Protein AF-A0A081DB02-F1 (afdb_monomer)

Organism: Nonlabens ulvanivorans (NCBI:txid906888)

Radius of gyration: 16.93 Å; Cα contacts (8 Å, |Δi|>4): 65; chains: 1; bounding box: 47×33×43 Å

pLDDT: mean 90.1, std 14.41, range [34.59, 98.44]

Nearest PDB structures (foldseek):
  8ihn-assembly1_N  TM=4.474E-01  e=1.318E+00  Saccharomyces cerevisiae
  8kc7-assembly1_F  TM=4.302E-01  e=1.697E+00  Saccharomyces cerevisiae S288C
  8hy0-assembly1_O  TM=4.376E-01  e=2.185E+00  Saccharomyces cerevisiae
  8iht-assembly1_N  TM=4.474E-01  e=4.111E+00  Saccharomyces cerevisiae
  8jho-assembly1_O  TM=4.383E-01  e=8.242E+00  Saccharomyces cerevisiae

Mean predicted aligned error: 5.92 Å

Structure (mmCIF, N/CA/C/O backbone):
data_AF-A0A081DB02-F1
#
_entry.id   AF-A0A081DB02-F1
#
loop_
_atom_site.group_PDB
_atom_site.id
_atom_site.type_symbol
_atom_site.label_atom_id
_atom_site.label_alt_id
_atom_site.label_comp_id
_atom_site.label_asym_id
_atom_site.label_entity_id
_atom_site.label_seq_id
_atom_site.pdbx_PDB_ins_code
_atom_site.Cartn_x
_atom_site.Cartn_y
_atom_site.Cartn_z
_atom_site.occupancy
_atom_site.B_iso_or_equiv
_atom_site.auth_seq_id
_atom_site.auth_comp_id
_atom_site.auth_asym_id
_atom_site.auth_atom_id
_atom_site.pdbx_PDB_model_num
ATOM 1 N N . MET A 1 1 ? -7.031 22.489 1.019 1.00 84.62 1 MET A N 1
ATOM 2 C CA . MET A 1 1 ? -6.992 21.085 0.562 1.00 84.62 1 MET A CA 1
ATOM 3 C C . MET A 1 1 ? -8.233 20.387 1.102 1.00 84.62 1 MET A C 1
ATOM 5 O O . MET A 1 1 ? -8.539 20.627 2.266 1.00 84.62 1 MET A O 1
ATOM 9 N N . PRO A 1 2 ? -8.983 19.627 0.286 1.00 94.12 2 PRO A N 1
ATOM 10 C CA . PRO A 1 2 ? -10.111 18.824 0.766 1.00 94.12 2 PRO A CA 1
ATOM 11 C C . PRO A 1 2 ? -9.668 17.769 1.791 1.00 94.12 2 PRO A C 1
ATOM 13 O O . PRO A 1 2 ? -8.497 17.397 1.826 1.00 94.12 2 PRO A O 1
ATOM 16 N N . SER A 1 3 ? -10.598 17.293 2.620 1.00 94.69 3 SER A N 1
ATOM 17 C CA . SER A 1 3 ? -10.349 16.194 3.561 1.00 94.69 3 SER A CA 1
ATOM 18 C C . SER A 1 3 ? -10.597 14.847 2.872 1.00 94.69 3 SER A C 1
ATOM 20 O O . SER A 1 3 ? -11.667 14.655 2.301 1.00 94.69 3 SER A O 1
ATOM 22 N N . TYR A 1 4 ? -9.627 13.930 2.944 1.00 94.88 4 TYR A N 1
ATOM 23 C CA . TYR A 1 4 ? -9.647 12.606 2.300 1.00 94.88 4 TYR A CA 1
ATOM 24 C C . TYR A 1 4 ? -9.939 11.487 3.311 1.00 94.88 4 TYR A C 1
ATOM 26 O O . TYR A 1 4 ? -9.148 10.562 3.472 1.00 94.88 4 TYR A O 1
ATOM 34 N N . LYS A 1 5 ? -11.046 11.600 4.057 1.00 93.62 5 LYS A N 1
ATOM 35 C CA . LYS A 1 5 ? -11.353 10.683 5.175 1.00 93.62 5 LYS A CA 1
ATOM 36 C C . LYS A 1 5 ? -11.470 9.218 4.748 1.00 93.62 5 LYS A C 1
ATOM 38 O O . LYS A 1 5 ? -10.985 8.349 5.459 1.00 93.62 5 LYS A O 1
ATOM 43 N N . TRP A 1 6 ? -12.026 8.979 3.561 1.00 94.69 6 TRP A N 1
ATOM 44 C CA . TRP A 1 6 ? -12.253 7.640 3.014 1.00 94.69 6 TRP A CA 1
ATOM 45 C C . TRP A 1 6 ? -10.976 6.801 2.898 1.00 94.69 6 TRP A C 1
ATOM 47 O O . TRP A 1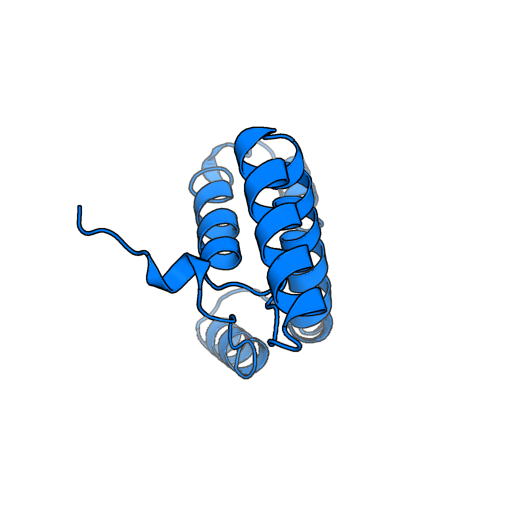 6 ? -11.044 5.589 3.034 1.00 94.69 6 TRP A O 1
ATOM 57 N N . LEU A 1 7 ? -9.799 7.423 2.740 1.00 94.62 7 LEU A N 1
ATOM 58 C CA . LEU A 1 7 ? -8.528 6.690 2.672 1.00 94.62 7 LEU A CA 1
ATOM 59 C C . LEU A 1 7 ? -8.216 5.922 3.969 1.00 94.62 7 LEU A C 1
ATOM 61 O O . LEU A 1 7 ? -7.470 4.949 3.946 1.00 94.62 7 LEU A O 1
ATOM 65 N N . ILE A 1 8 ? -8.751 6.381 5.103 1.00 92.19 8 ILE A N 1
ATOM 66 C CA . ILE A 1 8 ? -8.560 5.762 6.421 1.00 92.19 8 ILE A CA 1
ATOM 67 C C . ILE A 1 8 ? -9.614 4.672 6.667 1.00 92.19 8 ILE A C 1
ATOM 69 O O . ILE A 1 8 ? -9.490 3.910 7.616 1.00 92.19 8 ILE A O 1
ATOM 73 N N . GLU A 1 9 ? -10.657 4.589 5.848 1.00 91.44 9 GLU A N 1
ATOM 74 C CA . GLU A 1 9 ? -11.784 3.670 6.050 1.00 91.44 9 GLU A CA 1
ATOM 75 C C . GLU A 1 9 ? -11.763 2.531 5.026 1.00 91.44 9 GLU A C 1
ATOM 77 O O . GLU A 1 9 ? -12.014 1.384 5.382 1.00 91.44 9 GLU A O 1
ATOM 82 N N . ASN A 1 10 ? -11.419 2.832 3.775 1.00 95.62 10 ASN A N 1
ATOM 83 C CA . ASN A 1 10 ? -11.447 1.878 2.676 1.00 95.62 10 ASN A CA 1
ATOM 84 C C . ASN A 1 10 ? -10.288 0.878 2.733 1.00 95.62 10 ASN A C 1
ATOM 86 O O . ASN A 1 10 ? -9.130 1.250 2.960 1.00 95.62 10 ASN A O 1
ATOM 90 N N . GLU A 1 11 ? -10.598 -0.375 2.407 1.00 96.88 11 GLU A N 1
ATOM 91 C CA . GLU A 1 11 ? -9.611 -1.405 2.100 1.00 96.88 11 GLU A CA 1
ATOM 92 C C . GLU A 1 11 ? -8.935 -1.123 0.751 1.00 96.88 11 GLU A C 1
ATOM 94 O O . GLU A 1 11 ? -9.558 -0.679 -0.216 1.00 96.88 11 GLU A O 1
ATOM 99 N N . HIS A 1 12 ? -7.638 -1.393 0.679 1.00 96.44 12 HIS A N 1
ATOM 100 C CA . HIS A 1 12 ? -6.858 -1.277 -0.535 1.00 96.44 12 HIS A CA 1
ATOM 101 C C . HIS A 1 12 ? -7.035 -2.520 -1.417 1.00 96.44 12 HIS A C 1
ATOM 103 O O . HIS A 1 12 ? -6.421 -3.559 -1.180 1.00 96.44 12 HIS A O 1
ATOM 109 N N . ASP A 1 13 ? -7.775 -2.376 -2.519 1.00 96.38 13 ASP A N 1
ATOM 110 C CA . ASP A 1 13 ? -7.824 -3.396 -3.573 1.00 96.38 13 ASP A CA 1
ATOM 111 C C . ASP A 1 13 ? -6.480 -3.480 -4.327 1.00 96.38 13 ASP A C 1
ATOM 113 O O . ASP A 1 13 ? -6.053 -2.535 -5.003 1.00 96.38 13 ASP A O 1
ATOM 117 N N . ARG A 1 14 ? -5.810 -4.632 -4.200 1.00 94.94 14 ARG A N 1
ATOM 118 C CA . ARG A 1 14 ? -4.504 -4.953 -4.808 1.00 94.94 14 ARG A CA 1
ATOM 119 C C . ARG A 1 14 ? -4.610 -5.939 -5.978 1.00 94.94 14 ARG A C 1
ATOM 121 O O . ARG A 1 14 ? -3.586 -6.382 -6.493 1.00 94.94 14 ARG A O 1
ATOM 128 N N . SER A 1 15 ? -5.824 -6.274 -6.420 1.00 97.12 15 SER A N 1
ATOM 129 C CA . SER A 1 15 ? -6.077 -7.312 -7.433 1.00 97.12 15 SER A CA 1
ATOM 130 C C . SER A 1 15 ? -5.365 -7.078 -8.769 1.00 97.12 15 SER A C 1
ATOM 132 O O . SER A 1 15 ? -5.017 -8.032 -9.452 1.00 97.12 15 SER A O 1
ATOM 134 N N . GLN A 1 16 ? -5.111 -5.817 -9.129 1.00 97.69 16 GLN A N 1
ATOM 135 C CA . GLN A 1 16 ? -4.492 -5.429 -10.404 1.00 97.69 16 GLN A CA 1
ATOM 136 C C . GLN A 1 16 ? -3.025 -4.998 -10.269 1.00 97.69 16 GLN A C 1
ATOM 138 O O . GLN A 1 16 ? -2.481 -4.396 -11.194 1.00 97.69 16 GLN A O 1
ATOM 143 N N . THR A 1 17 ? -2.380 -5.199 -9.116 1.00 97.00 17 THR A N 1
ATOM 144 C CA . THR A 1 17 ? -1.008 -4.707 -8.906 1.00 97.00 17 THR A CA 1
ATOM 145 C C . THR A 1 17 ? -0.033 -5.313 -9.912 1.00 97.00 17 THR A C 1
ATOM 147 O O . THR A 1 17 ? 0.708 -4.574 -10.557 1.00 97.00 17 THR A O 1
ATOM 150 N N . GLN A 1 18 ? -0.057 -6.635 -10.080 1.00 97.75 18 GLN A N 1
ATOM 151 C CA . GLN A 1 18 ? 0.877 -7.340 -10.961 1.00 97.75 18 GLN A CA 1
ATOM 152 C C . GLN A 1 18 ? 0.641 -6.960 -12.429 1.00 97.75 18 GLN A C 1
ATOM 154 O O . GLN A 1 18 ? 1.580 -6.523 -13.090 1.00 97.75 18 GLN A O 1
ATOM 159 N N . ASP A 1 19 ? -0.616 -6.955 -12.888 1.00 98.31 19 ASP A N 1
ATOM 160 C CA . ASP A 1 19 ? -0.995 -6.487 -14.231 1.00 98.31 19 ASP A CA 1
ATOM 161 C C . ASP A 1 19 ? -0.496 -5.058 -14.507 1.00 98.31 19 ASP A C 1
ATOM 163 O O . ASP A 1 19 ? 0.036 -4.749 -15.576 1.00 98.31 19 ASP A O 1
ATOM 167 N N . LYS A 1 20 ? -0.627 -4.153 -13.527 1.00 98.06 20 LYS A N 1
ATOM 168 C CA . LYS A 1 20 ? -0.117 -2.780 -13.647 1.00 98.06 20 LYS A CA 1
ATOM 169 C C . LYS A 1 20 ? 1.405 -2.755 -13.755 1.00 98.06 20 LYS A C 1
ATOM 171 O O . LYS A 1 20 ? 1.927 -1.967 -14.543 1.00 98.06 20 LYS A O 1
ATOM 176 N N . MET A 1 21 ? 2.117 -3.592 -13.003 1.00 98.06 21 MET A N 1
ATOM 177 C CA . MET A 1 21 ? 3.575 -3.696 -13.106 1.00 98.06 21 MET A CA 1
ATOM 178 C C . MET A 1 21 ? 4.008 -4.241 -14.471 1.00 98.06 21 MET A C 1
ATOM 180 O O . MET A 1 21 ? 4.932 -3.691 -15.064 1.00 98.06 21 MET A O 1
ATOM 184 N N . GLU A 1 22 ? 3.312 -5.232 -15.029 1.00 98.06 22 GLU A N 1
ATOM 185 C CA . GLU A 1 22 ? 3.568 -5.747 -16.384 1.00 98.06 22 GLU A CA 1
ATOM 186 C C . GLU A 1 22 ? 3.358 -4.677 -17.468 1.00 98.06 22 GLU A C 1
ATOM 188 O O . GLU A 1 22 ? 4.163 -4.529 -18.398 1.00 98.06 22 GLU A O 1
ATOM 193 N N . VAL A 1 23 ? 2.305 -3.863 -17.330 1.00 98.44 23 VAL A N 1
ATOM 194 C CA . VAL A 1 23 ? 2.090 -2.699 -18.201 1.00 98.44 23 VAL A CA 1
ATOM 195 C C . VAL A 1 23 ? 3.229 -1.693 -18.041 1.00 98.44 23 VAL A C 1
ATOM 197 O O . VAL A 1 23 ? 3.733 -1.182 -19.039 1.00 98.44 23 VAL A O 1
ATOM 200 N N . MET A 1 24 ? 3.692 -1.426 -16.818 1.00 97.88 24 MET A N 1
ATOM 201 C CA . MET A 1 24 ? 4.836 -0.538 -16.587 1.00 97.88 24 MET A CA 1
ATOM 202 C C . MET A 1 24 ? 6.127 -1.076 -17.216 1.00 97.88 24 MET A C 1
ATOM 204 O O . MET A 1 24 ? 6.861 -0.291 -17.816 1.00 97.88 24 MET A O 1
ATOM 208 N N . VAL A 1 25 ? 6.370 -2.390 -17.175 1.00 97.69 25 VAL A N 1
ATOM 209 C CA . VAL A 1 25 ? 7.475 -3.031 -17.914 1.00 97.69 25 VAL A CA 1
ATOM 210 C C . VAL A 1 25 ? 7.349 -2.770 -19.409 1.00 97.69 25 VAL A C 1
ATOM 212 O O . VAL A 1 25 ? 8.313 -2.354 -20.052 1.00 97.69 25 VAL A O 1
ATOM 215 N N . SER A 1 26 ? 6.142 -2.918 -19.957 1.00 97.75 26 SER A N 1
ATOM 216 C CA . SER A 1 26 ? 5.858 -2.628 -21.369 1.00 97.75 26 SER A CA 1
ATOM 217 C C . SER A 1 26 ? 6.091 -1.154 -21.734 1.00 97.75 26 SER A C 1
ATOM 219 O O . SER A 1 26 ? 6.439 -0.842 -22.872 1.00 97.75 26 SER A O 1
ATOM 221 N N . LEU A 1 27 ? 5.935 -0.244 -20.768 1.00 97.94 27 LEU A N 1
ATOM 222 C CA . LEU A 1 27 ? 6.210 1.190 -20.902 1.00 97.94 27 LEU A CA 1
ATOM 223 C C . LEU A 1 27 ? 7.677 1.567 -20.615 1.00 97.94 27 LEU A C 1
ATOM 225 O O . LEU A 1 27 ? 8.026 2.745 -20.698 1.00 97.94 27 LEU A O 1
ATOM 229 N N . GLY A 1 28 ? 8.541 0.593 -20.312 1.00 95.12 28 GLY A N 1
ATOM 230 C CA . GLY A 1 28 ? 9.979 0.787 -20.118 1.00 95.12 28 GLY A CA 1
ATOM 231 C C . GLY A 1 28 ? 10.435 0.945 -18.665 1.00 95.12 28 GLY A C 1
ATOM 232 O O . GLY A 1 28 ? 11.598 1.276 -18.437 1.00 95.12 28 GLY A O 1
ATOM 233 N N . VAL A 1 29 ? 9.564 0.713 -17.678 1.00 95.38 29 VAL A N 1
ATOM 234 C CA . VAL A 1 29 ? 9.967 0.660 -16.264 1.00 95.38 29 VAL A CA 1
ATOM 235 C C . VAL A 1 29 ? 10.697 -0.666 -16.002 1.00 95.38 29 VAL A C 1
ATOM 237 O O . VAL A 1 29 ? 10.157 -1.723 -16.322 1.00 95.38 29 VAL A O 1
ATOM 240 N N . PRO A 1 30 ? 11.911 -0.659 -15.427 1.00 96.06 30 PRO A N 1
ATOM 241 C CA . PRO A 1 30 ? 12.768 -1.843 -15.372 1.00 96.06 30 PRO A CA 1
ATOM 242 C C . PRO A 1 30 ? 12.429 -2.785 -14.199 1.00 96.06 30 PRO A C 1
ATOM 244 O O . PRO A 1 30 ? 13.311 -3.107 -13.408 1.00 96.06 30 PRO A O 1
ATOM 247 N N . TYR A 1 31 ? 11.172 -3.225 -14.069 1.00 94.50 31 TYR A N 1
ATOM 248 C CA . TYR A 1 31 ? 10.822 -4.297 -13.126 1.00 94.50 31 TYR A CA 1
ATOM 249 C C . TYR A 1 31 ? 11.281 -5.656 -13.656 1.00 94.50 31 TYR A C 1
ATOM 251 O O . TYR A 1 31 ? 11.110 -5.979 -14.834 1.00 94.50 31 TYR A O 1
ATOM 259 N N . SER A 1 32 ? 11.851 -6.468 -12.774 1.00 96.88 32 SER A N 1
ATOM 260 C CA . SER A 1 32 ? 12.166 -7.863 -13.050 1.00 96.88 32 SER A CA 1
ATOM 261 C C . SER A 1 32 ? 10.929 -8.757 -12.863 1.00 96.88 32 SER A C 1
ATOM 263 O O . SER A 1 32 ? 10.008 -8.394 -12.130 1.00 96.88 32 SER A O 1
ATOM 265 N N . PRO A 1 33 ? 10.897 -9.963 -13.462 1.00 96.25 33 PRO A N 1
ATOM 266 C CA . PRO A 1 33 ? 9.832 -10.932 -13.194 1.00 96.25 33 PRO A CA 1
ATOM 267 C C . PRO A 1 33 ? 9.691 -11.270 -11.703 1.00 96.25 33 PRO A C 1
ATOM 269 O O . PRO A 1 33 ? 8.578 -11.434 -11.215 1.00 96.25 33 PRO A O 1
ATOM 272 N N . ALA A 1 34 ? 10.812 -11.303 -10.973 1.00 96.56 34 ALA A N 1
ATOM 273 C CA . ALA A 1 34 ? 10.819 -11.531 -9.532 1.00 96.56 34 ALA A CA 1
ATOM 274 C C . ALA A 1 34 ? 10.186 -10.364 -8.755 1.00 96.56 34 ALA A C 1
ATOM 276 O O . ALA A 1 34 ? 9.522 -10.607 -7.753 1.00 96.56 34 ALA A O 1
ATOM 277 N N . ASP A 1 35 ? 10.337 -9.114 -9.212 1.00 95.12 35 ASP A N 1
ATOM 278 C CA . ASP A 1 35 ? 9.673 -7.963 -8.579 1.00 95.12 35 ASP A CA 1
ATOM 279 C C . ASP A 1 35 ? 8.148 -8.067 -8.711 1.00 95.12 35 ASP A C 1
ATOM 281 O O . ASP A 1 35 ? 7.423 -7.749 -7.773 1.00 95.12 35 ASP A O 1
ATOM 285 N N . ILE A 1 36 ? 7.657 -8.533 -9.865 1.00 96.81 36 ILE A N 1
ATOM 286 C CA . ILE A 1 36 ? 6.221 -8.713 -10.126 1.00 96.81 36 ILE A CA 1
ATOM 287 C C . ILE A 1 36 ? 5.671 -9.882 -9.302 1.00 96.81 36 ILE A C 1
ATOM 289 O O . ILE A 1 36 ?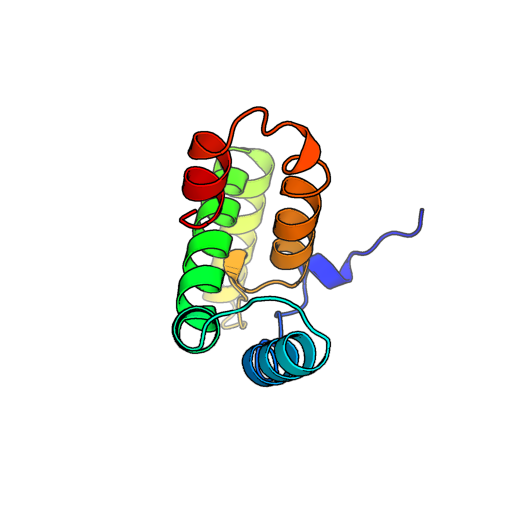 4.620 -9.753 -8.676 1.00 96.81 36 ILE A O 1
ATOM 293 N N . GLU A 1 37 ? 6.377 -11.015 -9.267 1.00 97.38 37 GLU A N 1
ATOM 294 C CA . GLU A 1 37 ? 5.977 -12.196 -8.491 1.00 97.38 37 GLU A CA 1
ATOM 295 C C . GLU A 1 37 ? 5.925 -11.893 -6.987 1.00 97.38 37 GLU A C 1
ATOM 297 O O . GLU A 1 37 ? 4.936 -12.211 -6.328 1.00 97.38 37 GLU A O 1
ATOM 302 N N . ASN A 1 38 ? 6.934 -11.189 -6.465 1.00 96.81 38 ASN A N 1
ATOM 303 C CA . ASN A 1 38 ? 7.042 -10.847 -5.045 1.00 96.81 38 ASN A CA 1
ATOM 304 C C . ASN A 1 38 ? 6.287 -9.560 -4.663 1.00 96.81 38 ASN A C 1
ATOM 306 O O . ASN A 1 38 ? 6.344 -9.136 -3.504 1.00 96.81 38 ASN A O 1
ATOM 310 N N . ALA A 1 39 ? 5.579 -8.912 -5.594 1.00 96.19 39 ALA A N 1
ATOM 311 C CA . ALA A 1 39 ? 4.845 -7.674 -5.326 1.00 96.19 39 ALA A CA 1
ATOM 312 C C . ALA A 1 39 ? 3.875 -7.789 -4.128 1.00 96.19 39 ALA A C 1
ATOM 314 O O . ALA A 1 39 ? 3.894 -6.905 -3.272 1.00 96.19 39 ALA A O 1
ATOM 315 N N . PRO A 1 40 ? 3.079 -8.869 -3.970 1.00 95.81 40 PRO A N 1
ATOM 316 C CA . PRO A 1 40 ? 2.200 -9.008 -2.807 1.00 95.81 40 PRO A CA 1
ATOM 317 C C . PRO A 1 40 ? 2.964 -9.068 -1.474 1.00 95.81 40 PRO A C 1
ATOM 319 O O . PRO A 1 40 ? 2.563 -8.430 -0.500 1.00 95.81 40 PRO A O 1
A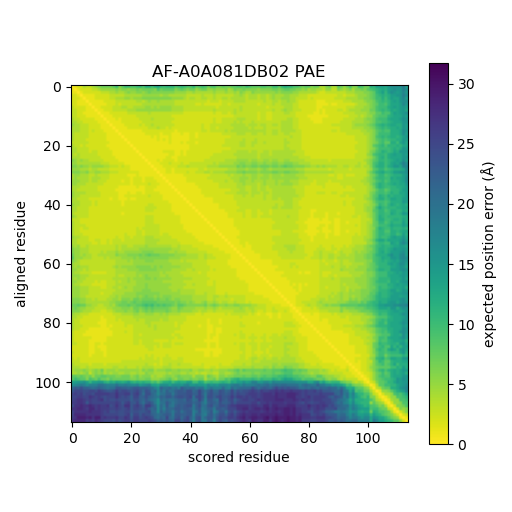TOM 322 N N . GLU A 1 41 ? 4.081 -9.798 -1.430 1.00 96.50 41 GLU A N 1
ATOM 323 C CA . GLU A 1 41 ? 4.883 -9.985 -0.214 1.00 96.50 41 GLU A CA 1
ATOM 324 C C . GLU A 1 41 ? 5.647 -8.716 0.179 1.00 96.50 41 GLU A C 1
ATOM 326 O O . GLU A 1 41 ? 5.670 -8.325 1.351 1.00 96.50 41 GLU A O 1
ATOM 331 N N . THR A 1 42 ? 6.244 -8.040 -0.805 1.00 95.19 42 THR A N 1
ATOM 332 C CA . THR A 1 42 ? 6.960 -6.770 -0.607 1.00 95.19 42 THR A CA 1
ATOM 333 C C . THR A 1 42 ? 6.007 -5.669 -0.148 1.00 95.19 42 THR A C 1
ATOM 335 O O . THR A 1 42 ? 6.289 -4.990 0.841 1.00 95.19 42 THR A O 1
ATOM 338 N N . MET A 1 43 ? 4.826 -5.557 -0.768 1.00 95.69 43 MET A N 1
ATOM 339 C CA . MET A 1 43 ? 3.779 -4.630 -0.329 1.00 95.69 43 MET A CA 1
ATOM 340 C C . MET A 1 43 ? 3.313 -4.919 1.099 1.00 95.69 43 MET A C 1
ATOM 342 O O . MET A 1 43 ? 3.205 -3.991 1.899 1.00 95.69 43 MET A O 1
ATOM 346 N N . ALA A 1 44 ? 3.059 -6.187 1.441 1.00 96.12 44 ALA A N 1
ATOM 347 C CA . ALA A 1 44 ? 2.640 -6.571 2.788 1.00 96.12 44 ALA A CA 1
ATOM 348 C C . ALA A 1 44 ? 3.711 -6.229 3.836 1.00 96.12 44 ALA A C 1
ATOM 350 O O . ALA A 1 44 ? 3.400 -5.696 4.902 1.00 96.12 44 ALA A O 1
ATOM 351 N N . SER A 1 45 ? 4.981 -6.477 3.509 1.00 96.56 45 SER A N 1
ATOM 352 C CA . SER A 1 45 ? 6.121 -6.161 4.374 1.00 96.56 45 SER A CA 1
ATOM 353 C C . SER A 1 45 ? 6.259 -4.654 4.600 1.00 96.56 45 SER A C 1
ATOM 355 O O . SER A 1 45 ? 6.406 -4.207 5.739 1.00 96.56 45 SER A O 1
ATOM 357 N N . GLN A 1 46 ? 6.151 -3.853 3.537 1.00 95.75 46 GLN A N 1
ATOM 358 C CA . GLN A 1 46 ? 6.203 -2.395 3.627 1.00 95.75 46 GLN A CA 1
ATOM 359 C C . GLN A 1 46 ? 5.016 -1.832 4.421 1.00 95.75 46 GLN A C 1
ATOM 361 O O . GLN A 1 46 ? 5.196 -0.982 5.296 1.00 95.75 46 GLN A O 1
ATOM 366 N N . ALA A 1 47 ? 3.808 -2.334 4.167 1.00 96.94 47 ALA A N 1
ATOM 367 C CA . ALA A 1 47 ? 2.608 -1.922 4.881 1.00 96.94 47 ALA A CA 1
ATOM 368 C C . ALA A 1 47 ? 2.698 -2.234 6.382 1.00 96.94 47 ALA A C 1
ATOM 370 O O . ALA A 1 47 ? 2.346 -1.392 7.209 1.00 96.94 47 ALA A O 1
ATOM 371 N N . LEU A 1 48 ? 3.246 -3.400 6.740 1.00 96.88 48 LEU A N 1
ATOM 372 C CA . LEU A 1 48 ? 3.496 -3.776 8.128 1.00 96.88 48 LEU A CA 1
ATOM 373 C C . LEU A 1 48 ? 4.509 -2.841 8.804 1.00 96.88 48 LEU A C 1
ATOM 375 O O . LEU A 1 48 ? 4.272 -2.400 9.929 1.00 96.88 48 LEU A O 1
ATOM 379 N N . LYS A 1 49 ? 5.613 -2.497 8.121 1.00 96.88 49 LYS A N 1
ATOM 380 C CA . LYS A 1 49 ? 6.600 -1.524 8.627 1.00 96.88 49 LYS A CA 1
ATOM 381 C C . LYS A 1 49 ? 5.935 -0.172 8.926 1.00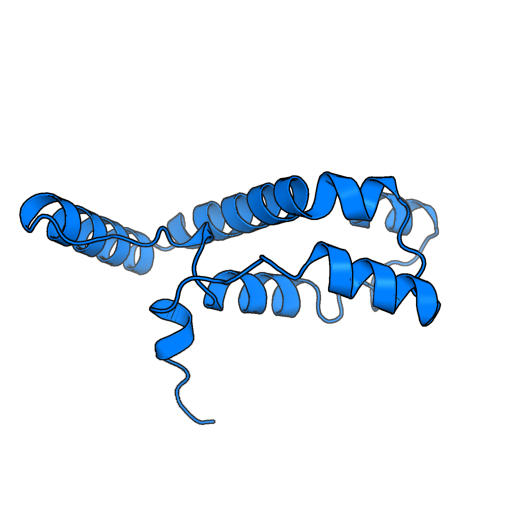 96.88 49 LYS A C 1
ATOM 383 O O . LYS A 1 49 ? 6.190 0.420 9.975 1.00 96.88 49 LYS A O 1
ATOM 388 N N . ILE A 1 50 ? 5.062 0.303 8.035 1.00 96.12 50 ILE A N 1
ATOM 389 C CA . ILE A 1 50 ? 4.338 1.571 8.210 1.00 96.12 50 ILE A CA 1
ATOM 390 C C . ILE A 1 50 ? 3.351 1.482 9.375 1.00 96.12 50 ILE A C 1
ATOM 392 O O . ILE A 1 50 ? 3.354 2.368 10.226 1.00 96.12 50 ILE A O 1
ATOM 396 N N . GLU A 1 51 ? 2.554 0.417 9.460 1.00 95.50 51 GLU A N 1
ATOM 397 C CA . GLU A 1 51 ? 1.628 0.190 10.576 1.00 95.50 51 GLU A CA 1
ATOM 398 C C . GLU A 1 51 ? 2.366 0.207 11.920 1.00 95.50 51 GLU A C 1
ATOM 400 O O . GLU A 1 51 ? 1.991 0.960 12.818 1.00 95.50 51 GLU 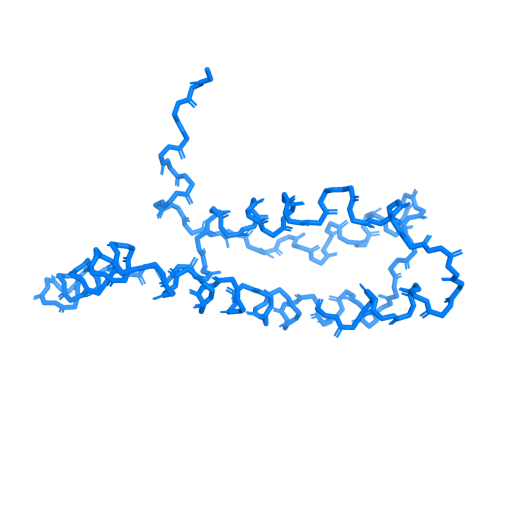A O 1
ATOM 405 N N . MET A 1 52 ? 3.466 -0.543 12.040 1.00 95.69 52 MET A N 1
ATOM 406 C CA . MET A 1 52 ? 4.308 -0.538 13.240 1.00 95.69 52 MET A CA 1
ATOM 407 C C . MET A 1 52 ? 4.864 0.857 13.545 1.00 95.69 52 MET A C 1
ATOM 409 O O . MET A 1 52 ? 4.898 1.267 14.703 1.00 95.69 52 MET A O 1
ATOM 413 N N . SER A 1 53 ? 5.272 1.610 12.520 1.00 95.56 53 SER A N 1
ATOM 414 C CA . SER A 1 53 ? 5.738 2.984 12.702 1.00 95.56 53 SER A CA 1
ATOM 415 C C . SER A 1 53 ? 4.636 3.910 13.220 1.00 95.56 53 SER A C 1
ATOM 417 O O . SER A 1 53 ? 4.936 4.788 14.027 1.00 95.56 53 SER A O 1
ATOM 419 N N . LEU A 1 54 ? 3.389 3.740 12.771 1.00 93.88 54 LEU A N 1
ATOM 420 C CA . LEU A 1 54 ? 2.242 4.528 13.232 1.00 93.88 54 LEU A CA 1
ATOM 421 C C . LEU A 1 54 ? 1.876 4.195 14.682 1.00 93.88 54 LEU A C 1
ATOM 423 O O . LEU A 1 54 ? 1.543 5.099 15.441 1.00 93.88 54 LEU A O 1
ATOM 427 N N . MET A 1 55 ? 2.019 2.933 15.101 1.00 94.12 55 MET A N 1
ATOM 428 C CA . MET A 1 55 ? 1.793 2.514 16.496 1.00 94.12 55 MET A CA 1
ATOM 429 C C . MET A 1 55 ? 2.726 3.195 17.508 1.00 94.12 55 MET A C 1
ATOM 431 O O . MET A 1 55 ? 2.440 3.174 18.704 1.00 94.12 55 MET A O 1
ATOM 435 N N . ASN A 1 56 ? 3.823 3.812 17.057 1.00 95.50 56 ASN A N 1
ATOM 436 C CA . ASN A 1 56 ? 4.686 4.612 17.928 1.00 95.50 56 ASN A CA 1
ATOM 437 C C . ASN A 1 56 ? 4.036 5.937 18.362 1.00 95.50 56 ASN A C 1
ATOM 439 O O . ASN A 1 56 ? 4.502 6.537 19.330 1.00 95.50 56 ASN A O 1
ATOM 443 N N . ASP A 1 57 ? 2.990 6.398 17.669 1.00 95.88 57 ASP A N 1
ATOM 444 C CA . ASP A 1 57 ? 2.165 7.525 18.101 1.00 95.88 57 ASP A CA 1
ATOM 445 C C . ASP A 1 57 ? 1.109 7.036 19.118 1.00 95.88 57 ASP A C 1
ATOM 447 O O . ASP A 1 57 ? 0.222 6.250 18.76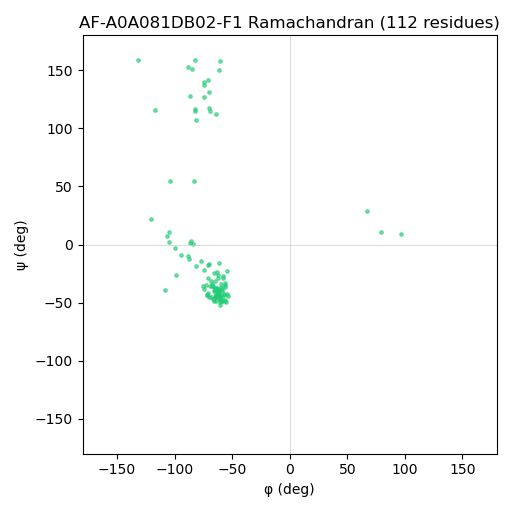0 1.00 95.88 57 ASP A O 1
ATOM 451 N N . PRO A 1 58 ? 1.167 7.485 20.390 1.00 95.50 58 PRO A N 1
ATOM 452 C CA . PRO A 1 58 ? 0.236 7.049 21.428 1.00 95.50 58 PRO A CA 1
ATOM 453 C C . PRO A 1 58 ? -1.232 7.359 21.122 1.00 95.50 58 PRO A C 1
ATOM 455 O O . PRO A 1 58 ? -2.108 6.584 21.516 1.00 95.50 58 PRO A O 1
ATOM 458 N N . ASP A 1 59 ? -1.513 8.475 20.443 1.00 95.25 59 ASP A N 1
ATOM 459 C CA . ASP A 1 59 ? -2.886 8.875 20.131 1.00 95.25 59 ASP A CA 1
ATOM 460 C C . ASP A 1 59 ? -3.471 7.951 19.062 1.00 95.25 59 ASP A C 1
ATOM 462 O O . ASP A 1 59 ? -4.587 7.445 19.219 1.00 95.25 59 ASP A O 1
ATOM 466 N N . PHE A 1 60 ? -2.684 7.647 18.028 1.00 93.12 60 PHE A N 1
ATOM 467 C CA . PHE A 1 60 ? -3.054 6.663 17.014 1.00 93.12 60 PHE A CA 1
ATOM 468 C C . PHE A 1 60 ? -3.268 5.276 17.628 1.00 93.12 60 PHE A C 1
ATOM 470 O O . PHE A 1 60 ? -4.329 4.681 17.439 1.00 93.12 60 PHE A O 1
ATOM 477 N N . ALA A 1 61 ? -2.302 4.778 18.408 1.00 95.00 61 ALA A N 1
ATOM 478 C CA . ALA A 1 61 ? -2.377 3.447 19.007 1.00 95.00 61 ALA A CA 1
ATOM 479 C C . ALA A 1 61 ? -3.613 3.293 19.907 1.00 95.00 61 ALA A C 1
ATOM 481 O O . ALA A 1 61 ? -4.259 2.243 19.919 1.00 95.00 61 ALA A O 1
ATOM 482 N N . LYS A 1 62 ? -3.977 4.339 20.654 1.00 96.31 62 LYS A N 1
ATOM 483 C CA . LYS A 1 62 ? -5.173 4.332 21.499 1.00 96.31 62 LYS A CA 1
ATOM 484 C C . LYS A 1 62 ? -6.456 4.214 20.675 1.00 96.31 62 LYS A C 1
ATOM 486 O O . LYS A 1 62 ? -7.307 3.399 21.024 1.00 96.31 62 LYS A O 1
ATOM 491 N N . ILE A 1 63 ? -6.597 5.026 19.625 1.00 93.88 63 ILE A N 1
ATOM 492 C CA . ILE A 1 63 ? -7.792 5.034 18.766 1.00 93.88 63 ILE A CA 1
ATOM 493 C C . ILE A 1 63 ? -7.903 3.704 18.021 1.00 93.88 63 ILE A C 1
ATOM 495 O O . ILE A 1 63 ? -8.932 3.045 18.100 1.00 93.88 63 ILE A O 1
ATOM 499 N N . TYR A 1 64 ? -6.811 3.248 17.407 1.00 94.38 64 TYR A N 1
ATOM 500 C CA . TYR A 1 64 ? -6.774 1.999 16.652 1.00 94.38 64 TYR A CA 1
ATOM 501 C C . TYR A 1 64 ? -7.198 0.783 17.481 1.00 94.38 64 TYR A C 1
ATOM 503 O O . TYR A 1 64 ? -8.046 -0.000 17.060 1.00 94.38 64 TYR A O 1
ATOM 511 N N . ASN A 1 65 ? -6.633 0.631 18.683 1.00 95.19 65 ASN A N 1
ATOM 512 C CA . ASN A 1 65 ? -6.969 -0.489 19.561 1.00 95.19 65 ASN A CA 1
ATOM 513 C C . ASN A 1 65 ? -8.408 -0.399 20.092 1.00 95.19 65 ASN A C 1
ATOM 515 O O . ASN A 1 65 ? -9.030 -1.432 20.334 1.00 95.19 65 ASN A O 1
ATOM 519 N N . ALA A 1 66 ? -8.938 0.814 20.283 1.00 96.12 66 ALA A N 1
ATOM 520 C CA . ALA A 1 66 ? -10.330 1.008 20.672 1.00 96.12 66 ALA A CA 1
ATOM 521 C C . ALA A 1 66 ? -11.289 0.611 19.542 1.00 96.12 66 ALA A C 1
ATOM 523 O O . ALA A 1 66 ? -12.235 -0.130 19.801 1.00 96.12 66 ALA A O 1
ATOM 524 N N . ASP A 1 67 ? -11.010 1.034 18.308 1.00 93.75 67 ASP A N 1
ATOM 525 C CA . ASP A 1 67 ? -11.813 0.697 17.128 1.00 93.75 67 ASP A CA 1
ATOM 526 C C . ASP A 1 67 ? -11.775 -0.809 16.845 1.00 93.75 67 ASP A C 1
ATOM 528 O O . ASP A 1 67 ? -12.814 -1.428 16.626 1.00 93.75 67 ASP A O 1
ATOM 532 N N . LYS A 1 68 ? -10.588 -1.425 16.931 1.00 95.25 68 LYS A N 1
ATOM 533 C CA . LYS A 1 68 ? -10.420 -2.875 16.776 1.00 95.25 68 LYS A CA 1
ATOM 534 C C . LYS A 1 68 ? -11.237 -3.651 17.803 1.00 95.25 68 LYS A C 1
ATOM 536 O O . LYS A 1 68 ? -11.986 -4.556 17.452 1.00 95.25 68 LYS A O 1
ATOM 541 N N . LYS A 1 69 ? -11.138 -3.252 19.073 1.00 96.62 69 LYS A N 1
ATOM 542 C CA . LYS A 1 69 ? -11.910 -3.859 20.157 1.00 96.62 69 LYS A CA 1
ATOM 543 C C . LYS A 1 69 ? -13.416 -3.675 19.954 1.00 96.62 69 LYS A C 1
ATOM 545 O O . LYS A 1 69 ? -14.174 -4.607 20.195 1.00 96.62 69 LYS A O 1
ATOM 550 N N . TYR A 1 70 ? -13.848 -2.493 19.519 1.00 95.94 70 TYR A N 1
ATOM 551 C CA . TYR A 1 70 ? -15.253 -2.233 19.224 1.00 95.94 70 TYR A CA 1
ATOM 552 C C . TYR A 1 70 ? -15.767 -3.164 18.123 1.00 95.94 70 TYR A C 1
ATOM 554 O O . TYR A 1 70 ? -16.807 -3.794 18.305 1.00 95.94 70 TYR A O 1
ATOM 562 N N . ALA A 1 71 ? -15.027 -3.312 17.024 1.00 95.69 71 ALA A N 1
ATOM 563 C CA . ALA A 1 71 ? -15.413 -4.209 15.942 1.00 95.69 71 ALA A CA 1
ATOM 564 C C . ALA A 1 71 ? -15.501 -5.672 16.414 1.00 95.69 71 ALA A C 1
ATOM 566 O O . ALA A 1 71 ? -16.499 -6.343 16.156 1.00 95.69 71 ALA A O 1
ATOM 567 N N . GLU A 1 72 ? -14.526 -6.138 17.202 1.00 95.38 72 GLU A N 1
ATOM 568 C CA . GLU A 1 72 ? -14.538 -7.481 17.801 1.00 95.38 72 GLU A CA 1
ATOM 569 C C . GLU A 1 72 ? -15.750 -7.709 18.725 1.00 95.38 72 GLU A C 1
ATOM 571 O O . GLU A 1 72 ? -16.389 -8.760 18.662 1.00 95.38 72 GLU A O 1
ATOM 576 N N . GLU A 1 73 ? -16.101 -6.732 19.568 1.00 96.62 73 GLU A N 1
ATOM 577 C CA . GLU A 1 73 ? -17.233 -6.825 20.504 1.00 96.62 73 GLU A CA 1
ATOM 578 C C . GLU A 1 73 ? -18.601 -6.770 19.806 1.00 96.62 73 GLU A C 1
ATOM 580 O O . GLU A 1 73 ? -19.566 -7.355 20.305 1.00 96.62 73 GLU A O 1
ATOM 585 N N . ASN A 1 74 ? -18.693 -6.090 18.660 1.00 96.56 74 ASN A N 1
ATOM 586 C CA . ASN A 1 74 ? -19.938 -5.925 17.903 1.00 96.56 74 ASN A CA 1
ATOM 587 C C . ASN A 1 74 ? -20.062 -6.900 16.719 1.00 96.56 74 ASN A C 1
ATOM 589 O O . ASN A 1 74 ? -21.103 -6.932 16.064 1.00 96.56 74 ASN A O 1
ATOM 593 N N . GLY A 1 75 ? -19.042 -7.730 16.469 1.00 94.81 75 GLY A N 1
ATOM 594 C CA . GLY A 1 75 ? -19.012 -8.654 15.334 1.00 94.81 75 GLY A CA 1
ATOM 595 C C . GLY A 1 75 ? -18.938 -7.940 13.982 1.00 94.81 75 GLY A C 1
ATOM 596 O O . GLY A 1 75 ? -19.453 -8.456 12.991 1.00 94.81 75 GLY A O 1
ATOM 597 N N . GLU A 1 76 ? -18.345 -6.747 13.956 1.00 93.75 76 GLU A N 1
ATOM 598 C CA . GLU A 1 76 ? -18.128 -5.967 12.742 1.00 93.75 76 GLU A CA 1
ATOM 599 C C . GLU A 1 76 ? -16.798 -6.351 12.089 1.00 93.75 76 GLU A C 1
ATOM 601 O O . GLU A 1 76 ? -15.852 -6.799 12.741 1.00 93.75 76 GLU A O 1
ATOM 606 N N . GLU A 1 77 ? -16.726 -6.173 10.774 1.00 92.94 77 GLU A N 1
ATOM 607 C CA . GLU A 1 77 ? -15.487 -6.356 10.033 1.00 92.94 77 GLU A CA 1
ATOM 608 C C . GLU A 1 77 ? -14.504 -5.230 10.367 1.00 92.94 77 GLU A C 1
ATOM 610 O O . GLU A 1 77 ? -14.851 -4.048 10.339 1.00 92.94 77 GLU A O 1
ATOM 615 N N . PHE A 1 78 ? -13.262 -5.600 10.675 1.00 94.06 78 PHE A N 1
ATOM 616 C CA . PHE A 1 78 ? -12.194 -4.651 10.948 1.00 94.06 78 PHE A CA 1
ATOM 617 C C . PHE A 1 78 ? -11.091 -4.785 9.907 1.00 94.06 78 PHE A C 1
ATOM 619 O O . PHE A 1 78 ? -10.394 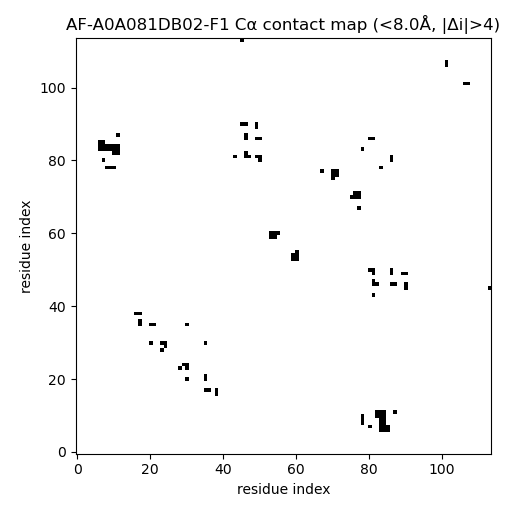-5.798 9.850 1.00 94.06 78 PHE A O 1
ATOM 626 N N . ILE A 1 79 ? -10.896 -3.726 9.127 1.00 95.25 79 ILE A N 1
ATOM 627 C CA . ILE A 1 79 ? -9.782 -3.627 8.186 1.00 95.25 79 ILE A CA 1
ATOM 628 C C . ILE A 1 79 ? -8.551 -3.161 8.972 1.00 95.25 79 ILE A C 1
ATOM 630 O O . ILE A 1 79 ? -8.538 -2.047 9.516 1.00 95.25 79 ILE A O 1
ATOM 634 N N . GLU A 1 80 ? -7.519 -4.002 9.043 1.00 95.69 80 GLU A N 1
ATOM 635 C CA . GLU A 1 80 ? -6.245 -3.659 9.689 1.00 95.69 80 GLU A CA 1
ATOM 636 C C . GLU A 1 80 ? -5.595 -2.459 8.983 1.00 95.69 80 GLU A C 1
ATOM 638 O O . GLU A 1 80 ? -5.770 -2.260 7.779 1.00 95.69 80 GLU A O 1
ATOM 643 N N . MET A 1 81 ? -4.826 -1.638 9.708 1.00 95.50 81 MET A N 1
ATOM 644 C CA . MET A 1 81 ? -4.263 -0.406 9.140 1.00 95.50 81 MET A CA 1
ATOM 645 C C . MET A 1 81 ? -3.419 -0.692 7.900 1.00 95.50 81 MET A C 1
ATOM 647 O O . MET A 1 81 ? -3.555 0.011 6.902 1.00 95.50 81 MET A O 1
ATOM 651 N N . ARG A 1 82 ? -2.601 -1.751 7.941 1.00 95.75 82 ARG A N 1
ATOM 652 C CA . ARG A 1 82 ? -1.764 -2.207 6.818 1.00 95.75 82 ARG A CA 1
ATOM 653 C C . ARG A 1 82 ? -2.534 -2.465 5.512 1.00 95.75 82 ARG A C 1
ATOM 655 O O . ARG A 1 82 ? -1.930 -2.432 4.441 1.00 95.75 82 ARG A O 1
ATOM 662 N N . ASP A 1 83 ? -3.839 -2.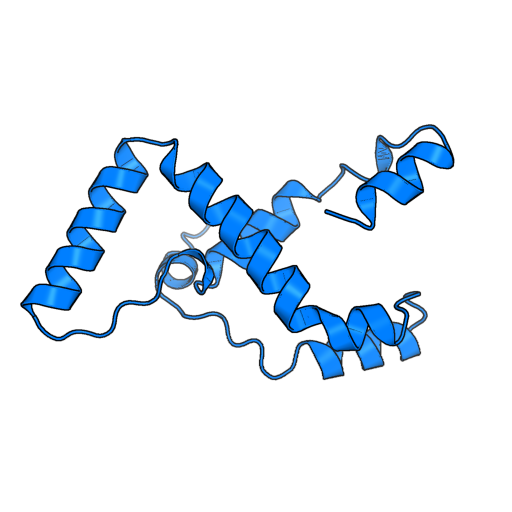713 5.580 1.00 96.88 83 ASP A N 1
ATOM 663 C CA . ASP A 1 83 ? -4.675 -3.031 4.421 1.00 96.88 83 ASP A CA 1
ATOM 664 C C . ASP A 1 83 ? -5.562 -1.863 3.982 1.00 96.88 83 ASP A C 1
ATOM 666 O O . ASP A 1 83 ? -6.281 -1.979 2.998 1.00 96.88 83 ASP A O 1
ATOM 670 N N . ARG A 1 84 ? -5.462 -0.697 4.630 1.00 97.19 84 ARG A N 1
ATOM 671 C CA . ARG A 1 84 ? -6.215 0.510 4.251 1.00 97.19 84 ARG A CA 1
ATOM 672 C C . ARG A 1 84 ? -5.519 1.317 3.155 1.00 97.19 84 ARG A C 1
ATOM 674 O O . ARG A 1 84 ? -4.288 1.373 3.084 1.00 97.19 84 ARG A O 1
ATOM 681 N N . GLU A 1 85 ? -6.297 2.027 2.336 1.00 97.38 85 GLU A N 1
ATOM 682 C CA . GLU A 1 85 ? -5.779 2.841 1.220 1.00 97.38 85 GLU A CA 1
ATOM 683 C C . GLU A 1 85 ? -4.735 3.881 1.666 1.00 97.38 85 GLU A C 1
ATOM 685 O O . GLU A 1 85 ? -3.740 4.105 0.969 1.00 97.38 85 GLU A O 1
ATOM 690 N N . VAL A 1 86 ? -4.903 4.489 2.846 1.00 96.19 86 VAL A N 1
ATOM 691 C CA . VAL A 1 86 ? -3.988 5.507 3.391 1.00 96.19 86 VAL A CA 1
ATOM 692 C C . VAL A 1 86 ? -2.542 5.015 3.496 1.00 96.19 86 VAL A C 1
ATOM 694 O O . VAL A 1 86 ? -1.623 5.803 3.274 1.00 96.19 86 VAL A O 1
ATOM 697 N N . VAL A 1 87 ? -2.313 3.724 3.758 1.00 96.62 87 VAL A N 1
ATOM 698 C CA . VAL A 1 87 ? -0.954 3.173 3.884 1.00 96.62 87 VAL A CA 1
ATOM 699 C C . VAL A 1 87 ? -0.204 3.228 2.557 1.00 96.62 87 VAL A C 1
ATOM 701 O O . VAL A 1 87 ? 0.972 3.585 2.544 1.00 96.62 87 VAL A O 1
ATOM 704 N N . SER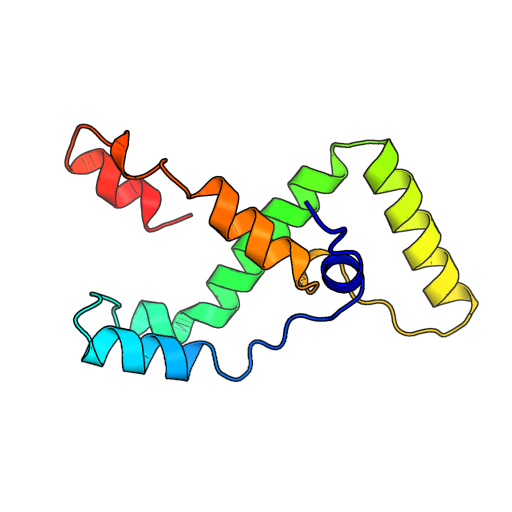 A 1 88 ? -0.885 2.986 1.433 1.00 95.56 88 SER A N 1
ATOM 705 C CA . SER A 1 88 ? -0.277 3.108 0.099 1.00 95.56 88 SER A CA 1
ATOM 706 C C . SER A 1 88 ? 0.162 4.548 -0.204 1.00 95.56 88 SER A C 1
ATOM 708 O O . SER A 1 88 ? 1.237 4.785 -0.759 1.00 95.56 88 SER A O 1
ATOM 710 N N . ILE A 1 89 ? -0.626 5.530 0.245 1.00 96.44 89 ILE A N 1
ATOM 711 C CA . ILE A 1 89 ? -0.315 6.953 0.094 1.00 96.44 89 ILE A CA 1
ATOM 712 C C . ILE A 1 89 ? 0.851 7.356 1.000 1.00 96.44 89 ILE A C 1
ATOM 714 O O . ILE A 1 89 ? 1.742 8.078 0.553 1.00 96.44 89 ILE A O 1
ATOM 718 N N . ILE A 1 90 ? 0.890 6.873 2.246 1.00 95.75 90 ILE A N 1
ATOM 719 C CA . ILE A 1 90 ? 2.020 7.101 3.158 1.00 95.75 90 ILE A CA 1
ATOM 720 C C . ILE A 1 90 ? 3.308 6.530 2.555 1.00 95.75 90 ILE A C 1
ATOM 722 O O . ILE A 1 90 ? 4.301 7.253 2.479 1.00 95.75 90 ILE A O 1
ATOM 726 N N . ALA A 1 91 ? 3.276 5.285 2.070 1.00 95.81 91 ALA A N 1
ATOM 727 C CA . ALA A 1 91 ? 4.417 4.636 1.427 1.00 95.81 91 ALA A CA 1
ATOM 728 C C . ALA A 1 91 ? 4.947 5.462 0.242 1.00 95.81 91 ALA A C 1
ATOM 730 O O . ALA A 1 91 ? 6.143 5.749 0.154 1.00 95.81 91 ALA A O 1
ATOM 731 N N . TYR A 1 92 ? 4.046 5.913 -0.638 1.00 95.50 92 TYR A N 1
ATOM 732 C CA . TYR A 1 92 ? 4.401 6.746 -1.786 1.00 95.50 92 TYR A CA 1
ATOM 733 C C . TYR A 1 92 ? 5.026 8.087 -1.368 1.00 95.50 92 TYR A C 1
ATOM 735 O O . TYR A 1 92 ? 6.062 8.490 -1.900 1.00 95.50 92 TYR A O 1
ATOM 743 N N . LEU A 1 93 ? 4.426 8.773 -0.390 1.00 95.06 93 LEU A N 1
ATOM 744 C CA . LEU A 1 93 ? 4.912 10.068 0.091 1.00 95.06 93 LEU A CA 1
ATOM 745 C C . LEU A 1 93 ? 6.265 9.962 0.803 1.00 95.06 93 LEU A C 1
ATOM 747 O O . LEU A 1 93 ? 7.093 10.856 0.645 1.00 95.06 93 LEU A O 1
ATOM 751 N N . GLN A 1 94 ? 6.518 8.882 1.547 1.00 92.31 94 GLN A N 1
ATOM 752 C CA . GLN A 1 94 ? 7.801 8.649 2.220 1.00 92.31 94 GLN A CA 1
ATOM 753 C C . GLN A 1 94 ? 8.960 8.461 1.231 1.00 92.31 94 GLN A C 1
ATOM 755 O O . GLN A 1 94 ? 10.079 8.878 1.525 1.00 92.31 94 GLN A O 1
ATOM 760 N N . ARG A 1 95 ? 8.691 7.893 0.049 1.00 90.56 95 ARG A N 1
ATOM 761 C CA . ARG A 1 95 ? 9.676 7.730 -1.033 1.00 90.56 95 ARG A CA 1
ATOM 762 C C . ARG A 1 95 ? 9.870 8.999 -1.875 1.00 90.56 95 ARG A C 1
ATOM 764 O O . ARG A 1 95 ? 10.859 9.147 -2.595 1.00 90.56 95 ARG A O 1
ATOM 771 N N . LEU A 1 96 ? 8.939 9.949 -1.824 1.00 92.06 96 LEU A N 1
ATOM 772 C CA . LEU A 1 96 ? 8.989 11.118 -2.696 1.00 92.06 96 LEU A CA 1
ATOM 773 C C . LEU A 1 96 ? 10.232 11.981 -2.403 1.00 92.06 96 LEU A C 1
ATOM 775 O O . LEU A 1 96 ? 10.353 12.622 -1.361 1.00 92.06 96 LEU A O 1
ATOM 779 N N . GLY A 1 97 ? 11.166 12.024 -3.357 1.00 86.75 97 GLY A N 1
ATOM 780 C CA . GLY A 1 97 ? 12.393 12.818 -3.249 1.00 86.75 97 GLY A CA 1
ATOM 781 C C . GLY A 1 97 ? 13.507 12.193 -2.397 1.00 86.75 97 GLY A C 1
ATOM 782 O O . GLY A 1 97 ? 14.496 12.874 -2.113 1.00 86.75 97 GLY A O 1
ATOM 783 N N . THR A 1 98 ? 13.398 10.923 -1.994 1.00 87.69 98 THR A N 1
ATOM 784 C CA . THR A 1 98 ? 14.525 10.176 -1.401 1.00 87.69 98 THR A CA 1
ATOM 785 C C . THR A 1 98 ? 15.540 9.780 -2.466 1.00 87.69 98 THR A C 1
ATOM 787 O O . THR A 1 98 ? 16.742 9.923 -2.254 1.00 87.69 98 THR A O 1
ATOM 790 N N . ASP A 1 99 ? 15.053 9.399 -3.647 1.00 81.94 99 ASP A N 1
ATOM 791 C CA . ASP A 1 99 ? 15.868 8.832 -4.726 1.00 81.94 99 ASP A CA 1
ATOM 792 C C . ASP A 1 99 ? 16.882 9.846 -5.301 1.00 81.94 99 ASP A C 1
ATOM 794 O O . ASP A 1 99 ? 17.951 9.464 -5.765 1.00 81.94 99 ASP A O 1
ATOM 798 N N . ILE A 1 100 ? 16.622 11.156 -5.186 1.00 84.31 100 ILE A N 1
ATOM 799 C CA . ILE A 1 100 ? 17.563 12.219 -5.602 1.00 84.31 100 ILE A CA 1
ATOM 800 C C . ILE A 1 100 ? 18.723 12.445 -4.617 1.00 84.31 100 ILE A C 1
ATOM 802 O O . ILE A 1 100 ? 19.669 13.163 -4.937 1.00 84.31 100 ILE A O 1
ATOM 806 N N . LYS A 1 101 ? 18.639 11.906 -3.394 1.00 75.44 101 LYS A N 1
ATOM 807 C CA . LYS A 1 101 ? 19.657 12.100 -2.344 1.00 75.44 101 LYS A CA 1
ATOM 808 C C . LYS A 1 101 ? 20.773 11.054 -2.401 1.00 75.44 101 LYS A C 1
ATOM 810 O O . LYS A 1 101 ? 21.780 11.221 -1.715 1.00 75.44 101 LYS A O 1
ATOM 815 N N . VAL A 1 102 ? 20.596 10.015 -3.211 1.00 73.50 102 VAL A N 1
ATOM 816 C CA . VAL A 1 102 ? 21.551 8.931 -3.459 1.00 73.50 102 VAL A CA 1
ATOM 817 C C . VAL A 1 102 ? 22.733 9.494 -4.256 1.00 73.50 102 VAL A C 1
ATOM 819 O O . VAL A 1 102 ? 22.552 10.003 -5.360 1.00 73.50 102 VAL A O 1
ATOM 822 N N . LYS A 1 103 ? 23.945 9.462 -3.684 1.00 64.75 103 LYS A N 1
ATOM 823 C CA . LYS A 1 103 ? 25.132 10.111 -4.280 1.00 64.75 103 LYS A CA 1
ATOM 824 C C . LYS A 1 103 ? 26.028 9.145 -5.051 1.00 64.75 103 LYS A C 1
ATOM 826 O O . LYS A 1 103 ? 26.709 9.592 -5.969 1.00 64.75 103 LYS A O 1
ATOM 831 N N . ASN A 1 104 ? 26.016 7.854 -4.710 1.00 62.41 104 ASN A N 1
ATOM 832 C CA . ASN A 1 104 ? 26.889 6.840 -5.303 1.00 62.41 104 ASN A CA 1
ATOM 833 C C . ASN A 1 104 ? 26.110 5.588 -5.738 1.00 62.41 104 ASN A C 1
ATOM 835 O O . ASN A 1 104 ? 25.034 5.301 -5.223 1.00 62.41 104 ASN A O 1
ATOM 839 N N . ALA A 1 105 ? 26.679 4.808 -6.664 1.00 57.91 105 ALA A N 1
ATOM 840 C CA . ALA A 1 105 ? 26.049 3.594 -7.196 1.00 57.91 105 ALA A CA 1
ATOM 841 C C . ALA A 1 105 ? 25.813 2.493 -6.140 1.00 57.91 105 ALA A C 1
ATOM 843 O O . ALA A 1 105 ? 24.913 1.675 -6.300 1.00 57.91 105 ALA A O 1
ATOM 844 N N . GLU A 1 106 ? 26.577 2.493 -5.046 1.00 56.62 106 GLU A N 1
ATOM 845 C CA . GLU A 1 106 ? 26.387 1.579 -3.910 1.00 56.62 106 GLU A CA 1
ATOM 846 C C . GLU A 1 106 ? 25.073 1.872 -3.155 1.00 56.62 106 GLU A C 1
ATOM 848 O O . GLU A 1 106 ? 24.356 0.939 -2.791 1.00 56.62 106 GLU A O 1
ATOM 853 N N . ASP A 1 107 ? 24.679 3.148 -3.043 1.00 56.25 107 ASP A N 1
ATOM 854 C CA . ASP A 1 107 ? 23.443 3.596 -2.374 1.00 56.25 107 ASP A CA 1
ATOM 855 C C . ASP A 1 107 ? 22.161 3.224 -3.161 1.00 56.25 107 ASP A C 1
ATOM 857 O O . ASP A 1 107 ? 21.055 3.239 -2.611 1.00 56.25 107 ASP A O 1
ATOM 861 N N . LEU A 1 108 ? 22.287 2.888 -4.454 1.00 52.09 108 LEU A N 1
ATOM 862 C CA . LEU A 1 108 ? 21.165 2.452 -5.302 1.00 52.09 108 LEU A CA 1
ATOM 863 C C . LEU A 1 108 ? 20.699 1.033 -4.951 1.00 52.09 108 LEU A C 1
ATOM 865 O O . LEU A 1 108 ? 19.505 0.755 -4.996 1.00 52.09 108 LEU A O 1
ATOM 869 N N . SER A 1 109 ? 21.631 0.152 -4.569 1.00 47.94 109 SER A N 1
ATOM 870 C CA . SER A 1 109 ? 21.343 -1.247 -4.210 1.00 47.94 109 SER A CA 1
ATOM 871 C C . SER A 1 109 ? 20.678 -1.408 -2.838 1.00 47.94 109 SER A C 1
ATOM 873 O O . SER A 1 109 ? 19.988 -2.396 -2.594 1.00 47.94 109 SER A O 1
ATOM 875 N N . VAL A 1 110 ? 20.841 -0.416 -1.956 1.00 46.88 110 VAL A N 1
ATOM 876 C CA . VAL A 1 110 ? 20.242 -0.409 -0.612 1.00 46.88 110 VAL A CA 1
ATOM 877 C C . VAL A 1 110 ? 18.743 -0.094 -0.679 1.00 46.88 110 VAL A C 1
ATOM 879 O O . VAL A 1 110 ? 17.963 -0.698 0.042 1.00 46.88 110 VAL A O 1
ATOM 882 N N . ASN A 1 111 ? 18.314 0.771 -1.606 1.00 47.38 111 ASN A N 1
ATOM 883 C CA . ASN A 1 111 ? 16.906 1.176 -1.757 1.00 47.38 111 ASN A CA 1
ATOM 884 C C . ASN A 1 111 ? 16.043 0.214 -2.599 1.00 47.38 111 ASN A C 1
ATOM 886 O O . ASN A 1 111 ? 14.866 0.496 -2.830 1.00 47.38 111 ASN A O 1
ATOM 890 N N . GLN A 1 112 ? 16.616 -0.882 -3.107 1.00 41.69 112 GLN A N 1
ATOM 891 C CA . GLN A 1 112 ? 15.871 -1.926 -3.824 1.00 41.69 112 GLN A CA 1
ATOM 892 C C . GLN A 1 112 ? 15.436 -3.087 -2.916 1.00 41.69 112 GLN A C 1
ATOM 894 O O . GLN A 1 112 ? 14.650 -3.916 -3.355 1.00 41.69 112 GLN A O 1
ATOM 899 N N . ASN A 1 113 ? 15.911 -3.137 -1.665 1.00 34.59 113 ASN A N 1
ATOM 900 C CA . ASN A 1 113 ? 15.715 -4.272 -0.756 1.00 34.59 113 ASN A CA 1
ATOM 901 C C . ASN A 1 113 ? 14.981 -3.910 0.553 1.00 34.59 113 ASN A C 1
ATOM 903 O O . ASN A 1 113 ? 15.117 -4.636 1.539 1.00 34.59 113 ASN A O 1
ATOM 907 N N . ASP A 1 114 ? 14.225 -2.807 0.581 1.00 37.25 114 ASP A N 1
ATOM 908 C CA . ASP A 1 114 ? 13.457 -2.356 1.755 1.00 37.25 114 ASP A CA 1
ATOM 909 C C . ASP A 1 114 ? 11.949 -2.266 1.509 1.00 37.25 114 ASP A C 1
ATOM 911 O O . ASP A 1 114 ? 11.545 -1.692 0.473 1.00 37.25 114 ASP A O 1
#

Sequence (114 aa):
MPSYKWLIENEHDRSQTQDKMEVMVSLGVPYSPADIENAPETMASQALKIEMSLMNDPDFAKIYNADKKYAEENGEEFIEMRDREVVSIIAYLQRLGTDIKVKNAEDLSVNQND

Foldseek 3Di:
DDDPVQLQVDFDDCPCVLVVVVVVVVVPDPDDPVCSVCVVVVLLVQLVVVLVVQCVDVVSVVVQVVVVVVCVVVVHDDDRRSRGNVSVVVSVVVCVPPVVVDDDPVSVVVVVPD

Secondary structure (DSSP, 8-state):
----GGGGTSB---TTHHHHHHHHHHTT----HHHHHTHHHHHHHHHHHHHHHHTTSHHHHHHHHHHHHHHHHHT-----GGGBHHHHHHHHHHHTTTGGG--SHHHHHHTT--

Solvent-accessible surface area (backbone atoms only — not comparable to full-atom values): 6792 Å² total; per-residue (Å²): 130,85,85,72,66,59,33,77,70,38,70,52,85,62,90,56,52,50,63,51,48,53,50,38,38,74,73,68,44,90,69,50,73,64,56,48,72,42,40,66,59,54,50,51,52,52,24,45,54,51,42,57,58,48,52,71,38,65,70,54,38,54,51,52,54,49,53,50,49,49,21,67,76,71,74,47,90,72,82,53,66,52,47,19,39,42,43,60,53,51,55,52,57,71,52,61,75,50,74,79,69,56,86,50,80,72,56,57,64,61,73,74,76,115

InterPro domains:
  IPR003468 Cytochrome c oxidase, monohaem subunit/FixO [PF02433] (1-100)
  IPR036909 Cytochrome c-like domain superfamily [G3DSA:1.10.760.10] (1-104)